Protein AF-A0A8X7C3L5-F1 (afdb_monomer_lite)

Sequence (122 aa):
MEVACWISLLLAKKCILAGDHHQLSPTILSKKAAGLVATFYENKLVANETVRSSVLSDLSGVDATDITSKALMIIHTSGFAMRDQLMDGNKGEARLVEIHIDQLVQWGLQASSIAVFTPYKF

InterPro domains:
  IPR027417 P-loop containing nucleoside triphosphate hydrolase [G3DSA:3.40.50.300] (35-122)
  IPR041677 DNA2/NAM7 helicase, helicase domain [PF13086] (2-31)
  IPR041679 DNA2/NAM7 helicase-like, C-terminal [PF13087] (38-121)
  IPR050534 Coronaviruses polyprotein 1ab [PTHR43788] (2-35)

Secondary structure (DSSP, 8-state):
-HHHHHHHHTT-S-------TTS--S---------IIIIIHTT-----TTTTT--GGGSTT----TTTT-S------TTS----SSSS--HHHHHHHHHHHHHHHHTT--GGG-----SS--

Organism: NCBI:txid2747483

Foldseek 3Di:
DVVVVVVVVVVDPDDDDDDFPLPDDDDDPDDDDDDDCCGRPVVPDDDDPVPPQDFQCVDPQADDDPHRNDPDDDDDCPPPPQDDPDDADRVSVVVVVVVVLVVRVVRRDDNVPDDDDDPDDD

Radius of gyration: 20.33 Å; chains: 1; bounding box: 42×32×54 Å

Structure (mmCIF, N/CA/C/O backbone):
data_AF-A0A8X7C3L5-F1
#
_entry.id   AF-A0A8X7C3L5-F1
#
loop_
_atom_site.group_PDB
_atom_site.id
_atom_site.type_symbol
_atom_site.label_atom_id
_atom_site.label_alt_id
_atom_site.label_comp_id
_atom_site.label_asym_id
_atom_site.label_entity_id
_atom_site.label_seq_id
_atom_site.pdbx_PDB_ins_code
_atom_site.Cartn_x
_atom_site.Cartn_y
_atom_site.Cartn_z
_atom_site.occupancy
_atom_site.B_iso_or_equiv
_atom_site.auth_seq_id
_atom_site.auth_comp_id
_atom_site.auth_asym_id
_atom_site.auth_atom_id
_atom_site.pdbx_PDB_model_num
ATOM 1 N N . MET A 1 1 ? 14.992 7.543 19.719 1.00 58.06 1 MET A N 1
ATOM 2 C CA . MET A 1 1 ? 13.704 8.277 19.719 1.00 58.06 1 MET A CA 1
ATOM 3 C C . MET A 1 1 ? 13.121 8.427 21.112 1.00 58.06 1 MET A C 1
ATOM 5 O O . MET A 1 1 ? 12.488 9.443 21.341 1.00 58.06 1 MET A O 1
ATOM 9 N N . GLU A 1 2 ? 13.404 7.520 22.053 1.00 63.34 2 GLU A N 1
ATOM 10 C CA . GLU A 1 2 ? 13.020 7.686 23.464 1.00 63.34 2 GLU A CA 1
ATOM 11 C C . GLU A 1 2 ? 13.370 9.088 24.002 1.00 63.34 2 GLU A C 1
ATOM 13 O O . GLU A 1 2 ? 12.482 9.787 24.471 1.00 63.34 2 GLU A O 1
ATOM 18 N N . VAL A 1 3 ? 14.604 9.570 23.772 1.00 64.25 3 VAL A N 1
ATOM 19 C CA . VAL A 1 3 ? 15.108 10.913 24.159 1.00 64.25 3 VAL A CA 1
ATOM 20 C C . VAL A 1 3 ? 14.246 12.084 23.653 1.00 64.25 3 VAL A C 1
ATOM 22 O O . VAL A 1 3 ? 14.097 13.076 24.357 1.00 64.25 3 VAL A O 1
ATOM 25 N N . ALA A 1 4 ? 13.630 11.979 22.471 1.00 69.44 4 ALA A N 1
ATOM 26 C CA . ALA A 1 4 ? 12.777 13.048 21.939 1.00 69.44 4 ALA A CA 1
ATOM 27 C C . ALA A 1 4 ? 11.430 13.133 22.679 1.00 69.44 4 ALA A C 1
ATOM 29 O O . ALA A 1 4 ? 10.899 14.224 22.871 1.00 69.44 4 ALA A O 1
ATOM 30 N N . CYS A 1 5 ? 10.905 11.999 23.156 1.00 69.06 5 CYS A N 1
ATOM 31 C CA . CYS A 1 5 ? 9.674 11.963 23.944 1.00 69.06 5 CYS A CA 1
ATOM 32 C C . CYS A 1 5 ? 9.858 12.584 25.342 1.00 69.06 5 CYS A C 1
ATOM 34 O O . CYS A 1 5 ? 8.892 13.100 25.905 1.00 69.06 5 CYS A O 1
ATOM 36 N N . TRP A 1 6 ? 11.085 12.599 25.887 1.00 74.50 6 TRP A N 1
ATOM 37 C CA . TRP A 1 6 ? 11.379 13.173 27.209 1.00 74.50 6 TRP A CA 1
ATOM 38 C C . TRP A 1 6 ? 11.086 14.674 27.302 1.00 74.50 6 TRP A C 1
ATOM 40 O O . TRP A 1 6 ? 10.688 15.143 28.364 1.00 74.50 6 TRP A O 1
ATOM 50 N N . ILE A 1 7 ? 11.199 15.418 26.196 1.00 77.81 7 ILE A N 1
ATOM 51 C CA . ILE A 1 7 ? 10.934 16.866 26.171 1.00 77.81 7 ILE A CA 1
ATOM 52 C C . ILE A 1 7 ? 9.494 17.160 26.612 1.00 77.81 7 ILE A C 1
ATOM 54 O O . ILE A 1 7 ? 9.265 18.042 27.432 1.00 77.81 7 ILE A O 1
ATOM 58 N N . SER A 1 8 ? 8.522 16.401 26.105 1.00 70.88 8 SER A N 1
ATOM 59 C CA . SER A 1 8 ? 7.106 16.585 26.444 1.00 70.88 8 SER A CA 1
ATOM 60 C C . SER A 1 8 ? 6.705 15.840 27.719 1.00 70.88 8 SER A C 1
ATOM 62 O O . SER A 1 8 ? 5.848 16.318 28.460 1.00 70.88 8 SER A O 1
ATOM 64 N N . LEU A 1 9 ? 7.332 14.692 28.003 1.00 80.69 9 LEU A N 1
ATOM 65 C CA . LEU A 1 9 ? 7.047 13.883 29.195 1.00 80.69 9 LEU A CA 1
ATOM 66 C C . LEU A 1 9 ? 7.390 14.610 30.502 1.00 80.69 9 LEU A C 1
ATOM 68 O O . LEU A 1 9 ? 6.683 14.440 31.490 1.00 80.69 9 LEU A O 1
ATOM 72 N N . LEU A 1 10 ? 8.433 15.444 30.505 1.00 82.75 10 LEU A N 1
ATOM 73 C CA . LEU A 1 10 ? 8.864 16.187 31.694 1.00 82.75 10 LEU A CA 1
ATOM 74 C C . LEU A 1 10 ? 7.991 17.417 32.009 1.00 82.75 10 LEU A C 1
ATOM 76 O O . LEU A 1 10 ? 8.134 18.006 33.078 1.00 82.75 10 LEU A O 1
ATOM 80 N N . LEU A 1 11 ? 7.080 17.806 31.110 1.00 84.12 11 LEU A N 1
ATOM 81 C CA . LEU A 1 11 ? 6.242 19.005 31.253 1.00 84.12 11 LEU A CA 1
ATOM 82 C C . LEU A 1 11 ? 4.857 18.728 31.861 1.00 84.12 11 LEU A C 1
ATOM 84 O O . LEU A 1 11 ? 4.109 19.667 32.130 1.00 84.12 11 LEU A O 1
ATOM 88 N N . ALA A 1 12 ? 4.494 17.462 32.089 1.00 87.44 12 ALA A N 1
ATOM 89 C CA . ALA A 1 12 ? 3.166 17.080 32.565 1.00 87.44 12 ALA A CA 1
ATOM 90 C C . ALA A 1 12 ? 3.224 16.058 33.709 1.00 87.44 12 ALA A C 1
ATOM 92 O O . ALA A 1 12 ? 4.084 15.188 33.755 1.00 87.44 12 ALA A O 1
ATOM 93 N N . LYS A 1 13 ? 2.238 16.111 34.617 1.00 86.88 13 LYS A N 1
ATOM 94 C CA . LYS A 1 13 ? 2.083 15.129 35.714 1.00 86.88 13 LYS A CA 1
ATOM 95 C C . LYS A 1 13 ? 1.584 13.756 35.235 1.00 86.88 13 LYS A C 1
ATOM 97 O O . LYS A 1 13 ? 1.614 12.794 35.995 1.00 86.88 13 LYS A O 1
ATOM 102 N N . LYS A 1 14 ? 1.069 13.678 34.003 1.00 88.31 14 LYS A N 1
ATOM 103 C CA . LYS A 1 14 ? 0.547 12.464 33.364 1.00 88.31 14 LYS A CA 1
ATOM 104 C C . LYS A 1 14 ? 0.710 12.585 31.850 1.00 88.31 14 LYS A C 1
ATOM 106 O O . LYS A 1 14 ? 0.415 13.639 31.294 1.00 88.31 14 LYS A O 1
ATOM 111 N N . CYS A 1 15 ? 1.125 11.506 31.194 1.00 86.06 15 CYS A N 1
ATOM 112 C CA . CYS A 1 15 ? 1.233 11.414 29.741 1.00 86.06 15 CYS A CA 1
ATOM 113 C C . CYS A 1 15 ? 0.537 10.143 29.239 1.00 86.06 15 CYS A C 1
ATOM 115 O O . CYS A 1 15 ? 0.510 9.131 29.939 1.00 86.06 15 CYS A O 1
ATOM 117 N N . ILE A 1 16 ? -0.034 10.214 28.038 1.00 86.25 16 ILE A N 1
ATOM 118 C CA . ILE A 1 16 ? -0.579 9.074 27.302 1.00 86.25 16 ILE A CA 1
ATOM 119 C C . ILE A 1 16 ? 0.169 9.031 25.973 1.00 86.25 16 ILE A C 1
ATOM 121 O O . ILE A 1 16 ? 0.114 9.988 25.204 1.00 86.25 16 ILE A O 1
ATOM 125 N N . LEU A 1 17 ? 0.877 7.932 25.725 1.00 83.12 17 LEU A N 1
ATOM 126 C CA . LEU A 1 17 ? 1.544 7.667 24.456 1.00 83.12 17 LEU A CA 1
ATOM 127 C C . LEU A 1 17 ? 0.677 6.691 23.662 1.00 83.12 17 LEU A C 1
ATOM 129 O O . LEU A 1 17 ? 0.288 5.647 24.181 1.00 83.12 17 LEU A O 1
ATOM 133 N N . ALA A 1 18 ? 0.374 7.040 22.418 1.00 86.19 18 ALA A N 1
ATOM 134 C CA . ALA A 1 18 ? -0.341 6.187 21.481 1.00 86.19 18 ALA A CA 1
ATOM 135 C C . ALA A 1 18 ? 0.477 6.079 20.192 1.00 86.19 18 ALA A C 1
ATOM 137 O O . ALA A 1 18 ? 1.086 7.053 19.752 1.00 86.19 18 ALA A O 1
ATOM 138 N N . GLY A 1 19 ? 0.507 4.889 19.606 1.00 84.69 19 GLY A N 1
ATOM 139 C CA . GLY A 1 19 ? 1.264 4.588 18.401 1.00 84.69 19 GLY A CA 1
ATOM 140 C C . GLY A 1 19 ? 1.247 3.093 18.114 1.00 84.69 19 GLY A C 1
ATOM 141 O O . GLY A 1 19 ? 0.683 2.313 18.882 1.00 84.69 19 GLY A O 1
ATOM 142 N N . ASP A 1 20 ? 1.887 2.704 17.018 1.00 85.06 20 ASP A N 1
ATOM 143 C CA . ASP A 1 20 ? 1.994 1.317 16.584 1.00 85.06 20 ASP A CA 1
ATOM 144 C C . ASP A 1 20 ? 3.469 0.957 16.378 1.00 85.06 20 ASP A C 1
ATOM 146 O O . ASP A 1 20 ? 4.133 1.448 15.466 1.00 85.06 20 ASP A O 1
ATOM 150 N N . HIS A 1 21 ? 3.999 0.122 17.267 1.00 79.81 21 HIS A N 1
ATOM 151 C CA . HIS A 1 21 ? 5.415 -0.242 17.299 1.00 79.81 21 HIS A CA 1
ATOM 152 C C . HIS A 1 21 ? 5.817 -1.236 16.195 1.00 79.81 21 HIS A C 1
ATOM 154 O O . HIS A 1 21 ? 7.010 -1.486 16.022 1.00 79.81 21 HIS A O 1
ATOM 160 N N . HIS A 1 22 ? 4.850 -1.767 15.435 1.00 75.44 22 HIS A N 1
ATOM 161 C CA . HIS A 1 22 ? 5.085 -2.581 14.241 1.00 75.44 22 HIS A CA 1
ATOM 162 C C . HIS A 1 22 ? 5.050 -1.780 12.932 1.00 75.44 22 HIS A C 1
ATOM 164 O O . HIS A 1 22 ? 5.369 -2.323 11.872 1.00 75.44 22 HIS A O 1
ATOM 170 N N . GLN A 1 23 ? 4.695 -0.494 12.987 1.00 76.56 23 GLN A N 1
ATOM 171 C CA . GLN A 1 23 ? 4.837 0.432 11.865 1.00 76.56 23 GLN A CA 1
ATOM 172 C C . GLN A 1 23 ? 6.241 1.051 11.844 1.00 76.56 23 GLN A C 1
ATOM 174 O O . GLN A 1 23 ? 7.133 0.643 12.591 1.00 76.56 23 GLN A O 1
ATOM 179 N N . LEU A 1 24 ? 6.474 2.000 10.931 1.00 68.62 24 LEU A N 1
ATOM 180 C CA . LEU A 1 24 ? 7.792 2.597 10.727 1.00 68.62 24 LEU A CA 1
ATOM 181 C C . LEU A 1 24 ? 8.345 3.160 12.039 1.00 68.62 24 LEU A C 1
ATOM 183 O O . LEU A 1 24 ? 7.884 4.174 12.562 1.00 68.62 24 LEU A O 1
ATOM 187 N N . SER A 1 25 ? 9.383 2.494 12.538 1.00 57.38 25 SER A N 1
ATOM 188 C CA . SER A 1 25 ? 10.217 3.023 13.600 1.00 57.38 25 SER A CA 1
ATOM 189 C C . SER A 1 25 ? 10.895 4.316 13.114 1.00 57.38 25 SER A C 1
ATOM 191 O O . SER A 1 25 ? 11.100 4.495 11.910 1.00 57.38 25 SER A O 1
ATOM 193 N N . PRO A 1 26 ? 11.336 5.200 14.022 1.00 54.56 26 PRO A N 1
ATOM 194 C CA . PRO A 1 26 ? 12.401 6.158 13.701 1.00 54.56 26 PRO A CA 1
ATOM 195 C C . PRO A 1 26 ? 13.517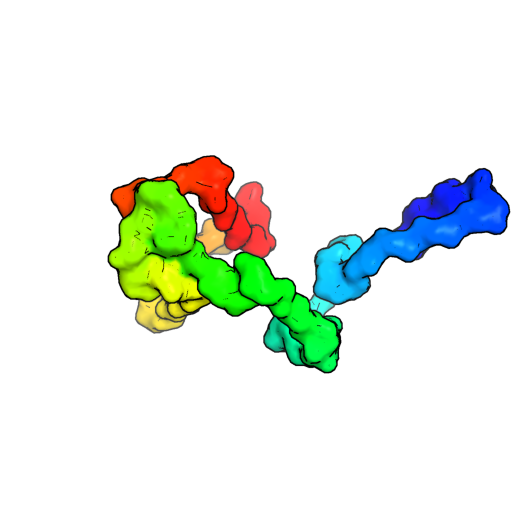 5.422 12.964 1.00 54.56 26 PRO A C 1
ATOM 197 O O . PRO A 1 26 ? 13.930 4.358 13.419 1.00 54.56 26 PRO A O 1
ATOM 200 N N . THR A 1 27 ? 13.992 5.966 11.847 1.00 47.97 27 THR A N 1
ATOM 201 C CA . THR A 1 27 ? 14.945 5.280 10.971 1.00 47.97 27 THR A CA 1
ATOM 202 C C . THR A 1 27 ? 16.154 4.747 11.754 1.00 47.97 27 THR A C 1
ATOM 204 O O . THR A 1 27 ? 17.015 5.514 12.180 1.00 47.97 27 THR A O 1
ATOM 207 N N . ILE A 1 28 ? 16.220 3.424 11.928 1.00 54.53 28 ILE A N 1
ATOM 208 C CA . ILE A 1 28 ? 17.357 2.672 12.471 1.00 54.53 28 ILE A CA 1
ATOM 209 C C . ILE A 1 28 ? 17.774 1.653 11.403 1.00 54.53 28 ILE A C 1
ATOM 211 O O . ILE A 1 28 ? 16.944 0.945 10.836 1.00 54.53 28 ILE A O 1
ATOM 215 N N . LEU A 1 29 ? 19.071 1.607 11.099 1.00 46.47 29 LEU A N 1
ATOM 216 C CA . LEU A 1 29 ? 19.655 0.827 10.005 1.00 46.47 29 LEU A CA 1
ATOM 217 C C . LEU A 1 29 ? 19.854 -0.654 10.400 1.00 46.47 29 LEU A C 1
ATOM 219 O O . LEU A 1 29 ? 20.970 -1.048 10.718 1.00 46.47 29 LEU A O 1
ATOM 223 N N . SER A 1 30 ? 18.811 -1.497 10.396 1.00 38.22 30 SER A N 1
ATOM 224 C CA . SER A 1 30 ? 18.974 -2.971 10.447 1.00 38.22 30 SER A CA 1
ATOM 225 C C . SER A 1 30 ? 17.714 -3.740 10.005 1.00 38.22 30 SER A C 1
ATOM 227 O O . SER A 1 30 ? 16.605 -3.231 10.130 1.00 38.22 30 SER A O 1
ATOM 229 N N . LYS A 1 31 ? 17.880 -4.953 9.444 1.00 44.06 31 LYS A N 1
ATOM 230 C CA . LYS A 1 31 ? 16.896 -5.660 8.589 1.00 44.06 31 LYS A C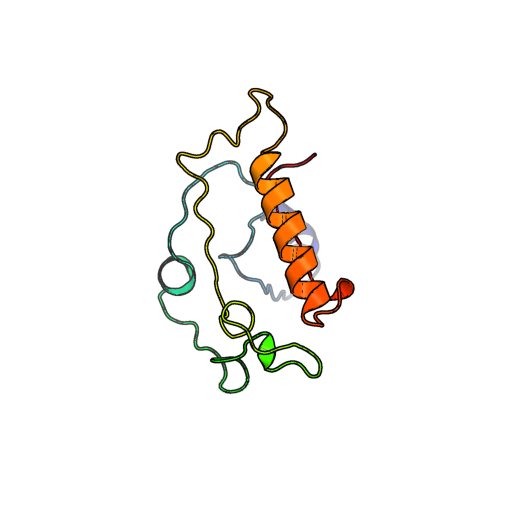A 1
ATOM 231 C C . LYS A 1 31 ? 16.438 -7.030 9.117 1.00 44.06 31 LYS A C 1
ATOM 233 O O . LYS A 1 31 ? 17.282 -7.902 9.311 1.00 44.06 31 LYS A O 1
ATOM 238 N N . LYS A 1 32 ? 15.113 -7.268 9.117 1.00 43.12 32 LYS A N 1
ATOM 239 C CA . LYS A 1 32 ? 14.413 -8.461 8.555 1.00 43.12 32 LYS A CA 1
ATOM 240 C C . LYS A 1 32 ? 12.879 -8.273 8.615 1.00 43.12 32 LYS A C 1
ATOM 242 O O . LYS A 1 32 ? 12.407 -7.643 9.550 1.00 43.12 32 LYS A O 1
ATOM 247 N N . ALA A 1 33 ? 12.106 -8.831 7.672 1.00 47.25 33 ALA A N 1
ATOM 248 C CA . ALA A 1 33 ? 10.630 -8.816 7.697 1.00 47.25 33 ALA A CA 1
ATOM 249 C C . ALA A 1 33 ? 10.014 -10.107 7.109 1.00 47.25 33 ALA A C 1
ATOM 251 O O . ALA A 1 33 ? 10.578 -10.680 6.176 1.00 47.25 33 ALA A O 1
ATOM 252 N N . ALA A 1 34 ? 8.865 -10.538 7.649 1.00 45.91 34 ALA A N 1
ATOM 253 C CA . ALA A 1 34 ? 7.999 -11.630 7.170 1.00 45.91 34 ALA A CA 1
ATOM 254 C C . ALA A 1 34 ? 6.502 -11.238 7.332 1.00 45.91 34 ALA A C 1
ATOM 256 O O . ALA A 1 34 ? 6.214 -10.160 7.839 1.00 45.91 34 ALA A O 1
ATOM 257 N N . GLY A 1 35 ? 5.562 -12.058 6.837 1.00 53.44 35 GLY A N 1
ATOM 258 C CA . GLY A 1 35 ? 4.156 -11.720 6.512 1.00 53.44 35 GLY A CA 1
ATOM 259 C C . GLY A 1 35 ? 3.329 -10.882 7.508 1.00 53.44 35 GLY A C 1
ATOM 260 O O . GLY A 1 35 ? 3.264 -11.193 8.690 1.00 53.44 35 GLY A O 1
ATOM 261 N N . LEU A 1 36 ? 2.606 -9.875 6.994 1.00 68.38 36 LEU A N 1
ATOM 262 C CA . LEU A 1 36 ? 2.093 -8.723 7.753 1.00 68.38 36 LEU A CA 1
ATOM 263 C C . LEU A 1 36 ? 1.336 -9.064 9.056 1.00 68.38 36 LEU A C 1
ATOM 265 O O . LEU A 1 36 ? 1.795 -8.731 10.139 1.00 68.38 36 LEU A O 1
ATOM 269 N N . VAL A 1 37 ? 0.189 -9.744 8.998 1.00 70.19 37 VAL A N 1
ATOM 270 C CA . VAL A 1 37 ? -0.650 -9.918 10.203 1.00 70.19 37 VAL A CA 1
ATOM 271 C C . VAL A 1 37 ? -0.102 -10.986 11.155 1.00 70.19 37 VAL A C 1
ATOM 273 O O . VAL A 1 37 ? -0.067 -10.773 12.364 1.00 70.19 37 VAL A O 1
ATOM 276 N N . ALA A 1 38 ? 0.364 -12.118 10.627 1.00 70.56 38 ALA A N 1
ATOM 277 C CA . ALA A 1 38 ? 0.907 -13.203 11.444 1.00 70.56 38 ALA A CA 1
ATOM 278 C C . ALA A 1 38 ? 2.264 -12.845 12.066 1.00 70.56 38 ALA A C 1
ATOM 280 O O . ALA A 1 38 ? 2.520 -13.178 13.217 1.00 70.56 38 ALA A O 1
ATOM 281 N N . THR A 1 39 ? 3.127 -12.161 11.311 1.00 76.19 39 THR A N 1
ATOM 282 C CA . THR A 1 39 ? 4.491 -11.829 11.751 1.00 76.19 39 THR A CA 1
ATOM 283 C C . THR A 1 39 ? 4.517 -10.575 12.603 1.00 76.19 39 THR A C 1
ATOM 285 O O . THR A 1 39 ? 5.268 -10.540 13.571 1.00 76.19 39 THR A O 1
ATOM 288 N N . PHE A 1 40 ? 3.733 -9.549 12.259 1.00 77.69 40 PHE A N 1
ATOM 289 C CA . PHE 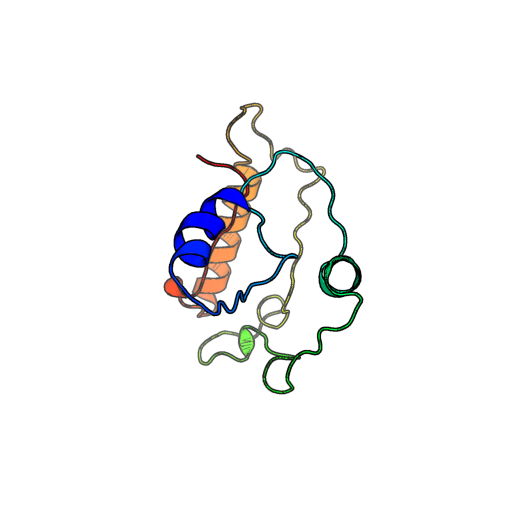A 1 40 ? 3.766 -8.298 13.010 1.00 77.69 40 PHE A CA 1
ATOM 290 C C . PHE A 1 40 ? 2.702 -8.239 14.099 1.00 77.69 40 PHE A C 1
ATOM 292 O O . PHE A 1 40 ? 2.973 -7.691 15.145 1.00 77.69 40 PHE A O 1
ATOM 299 N N . TYR A 1 41 ? 1.519 -8.828 13.921 1.00 82.94 41 TYR A N 1
ATOM 300 C CA . TYR A 1 41 ? 0.430 -8.669 14.896 1.00 82.94 41 TYR A CA 1
ATOM 301 C C . TYR A 1 41 ? -0.059 -9.988 15.496 1.00 82.94 41 TYR A C 1
ATOM 303 O O . TYR A 1 41 ? -1.142 -10.021 16.077 1.00 82.94 41 TYR A O 1
ATOM 311 N N . GLU A 1 42 ? 0.702 -11.079 15.358 1.00 85.81 42 GLU A N 1
ATOM 312 C CA . GLU A 1 42 ? 0.377 -12.399 15.926 1.00 85.81 42 GLU A CA 1
ATOM 313 C C . GLU A 1 42 ? -1.059 -12.867 15.600 1.00 85.81 42 GLU A C 1
ATOM 315 O O . GLU A 1 42 ? -1.735 -13.462 16.437 1.00 85.81 42 GLU A O 1
ATOM 320 N N . ASN A 1 43 ? -1.563 -12.568 14.395 1.00 83.25 43 ASN A N 1
ATOM 321 C CA . ASN A 1 43 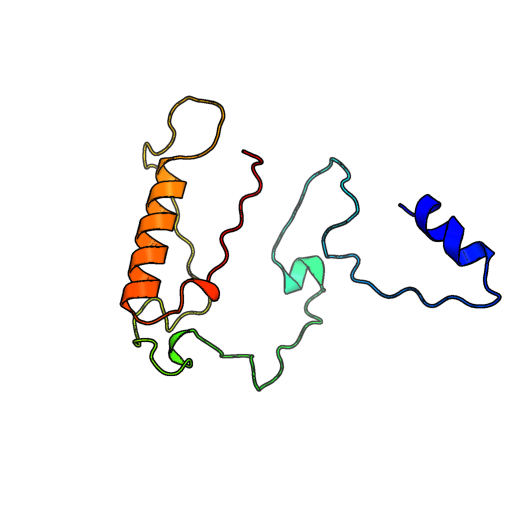? -2.942 -12.876 13.974 1.00 83.25 43 ASN A CA 1
ATOM 322 C C . ASN A 1 43 ? -4.060 -12.191 14.789 1.00 83.25 43 ASN A C 1
ATOM 324 O O . ASN A 1 43 ? -5.211 -12.612 14.720 1.00 83.25 43 ASN A O 1
ATOM 328 N N . LYS A 1 44 ? -3.761 -11.115 15.529 1.00 84.38 44 LYS A N 1
ATOM 329 C CA . LYS A 1 44 ? -4.752 -10.393 16.350 1.00 84.38 44 LYS A CA 1
ATOM 330 C C . LYS A 1 44 ? -5.620 -9.405 15.564 1.00 84.38 44 LYS A C 1
ATOM 332 O O . LYS A 1 44 ? -6.625 -8.940 16.096 1.00 84.38 44 LYS A O 1
ATOM 337 N N . LEU A 1 45 ? -5.252 -9.054 14.329 1.00 84.25 45 LEU A N 1
ATOM 338 C CA . LEU A 1 45 ? -6.043 -8.130 13.511 1.00 84.25 45 LEU A CA 1
ATOM 339 C C . LEU A 1 45 ? -7.198 -8.861 12.826 1.00 84.25 45 LEU A C 1
ATOM 341 O O . LEU A 1 45 ? -6.990 -9.854 12.131 1.00 84.25 45 LEU A O 1
ATOM 345 N N . VAL A 1 46 ? -8.403 -8.312 12.971 1.00 86.75 46 VAL A N 1
ATOM 346 C CA . VAL A 1 46 ? -9.615 -8.770 12.287 1.00 86.75 46 VAL A CA 1
ATOM 347 C C . VAL A 1 46 ? -10.158 -7.610 11.461 1.00 86.75 46 VAL A C 1
ATOM 349 O O . VAL A 1 46 ? -10.370 -6.517 11.985 1.00 86.75 46 VAL A O 1
ATOM 352 N N . ALA A 1 47 ? -10.371 -7.835 10.164 1.00 82.88 47 ALA A N 1
ATOM 353 C CA . ALA A 1 47 ? -10.977 -6.830 9.300 1.00 82.88 47 ALA A CA 1
ATOM 354 C C . ALA A 1 47 ? -12.448 -6.618 9.685 1.00 82.88 47 ALA A C 1
ATOM 356 O O . ALA A 1 47 ? -13.193 -7.580 9.879 1.00 82.88 47 ALA A O 1
ATOM 357 N N . ASN A 1 48 ? -12.874 -5.358 9.769 1.00 92.06 48 ASN A N 1
ATOM 358 C CA . ASN A 1 48 ? -14.283 -5.031 9.961 1.00 92.06 48 ASN A CA 1
ATOM 359 C C . ASN A 1 48 ? -15.118 -5.519 8.759 1.00 92.06 48 ASN A C 1
ATOM 361 O O . ASN A 1 48 ? -14.633 -5.529 7.626 1.00 92.06 48 ASN A O 1
ATOM 365 N N . GLU A 1 49 ? -16.381 -5.891 8.990 1.00 90.00 49 GLU A N 1
ATOM 366 C CA . GLU A 1 49 ? -17.278 -6.418 7.949 1.00 90.00 49 GLU A CA 1
ATOM 367 C C . GLU A 1 49 ? -17.420 -5.494 6.739 1.00 90.00 49 GLU A C 1
ATOM 369 O O . GLU A 1 49 ? -17.515 -5.979 5.616 1.00 90.00 49 GLU A O 1
ATOM 374 N N . THR A 1 50 ? -17.369 -4.180 6.959 1.00 90.12 50 THR A N 1
ATOM 375 C CA . THR A 1 50 ? -17.506 -3.177 5.895 1.00 90.12 50 THR A CA 1
ATOM 376 C C . THR A 1 50 ? -16.324 -3.141 4.924 1.00 90.12 50 THR A C 1
ATOM 378 O O . THR A 1 50 ? -16.495 -2.665 3.808 1.00 90.12 50 THR A O 1
ATOM 381 N N . VAL A 1 51 ? -15.148 -3.652 5.317 1.00 85.06 51 VAL A N 1
ATOM 382 C CA . VAL A 1 51 ? -13.909 -3.569 4.517 1.00 85.06 51 VAL A CA 1
ATOM 383 C C . VAL A 1 51 ? -13.276 -4.919 4.183 1.00 85.06 51 VAL A C 1
ATOM 385 O O . VAL A 1 51 ? -12.388 -4.991 3.338 1.00 85.06 51 VAL A O 1
ATOM 388 N N . ARG A 1 52 ? -13.711 -6.013 4.827 1.00 88.12 52 ARG A N 1
ATOM 389 C CA . ARG A 1 52 ? -13.062 -7.338 4.726 1.00 88.12 52 ARG A CA 1
ATOM 390 C C . ARG A 1 52 ? -12.963 -7.904 3.305 1.00 88.12 52 ARG A C 1
ATOM 392 O O . ARG A 1 52 ? -12.154 -8.795 3.065 1.00 88.12 52 ARG A O 1
ATOM 399 N N . SER A 1 53 ? -13.817 -7.435 2.400 1.00 87.81 53 SER A N 1
ATOM 400 C CA . SER A 1 53 ? -13.915 -7.915 1.020 1.00 87.81 53 SER A CA 1
ATOM 401 C C . SER A 1 53 ? -13.877 -6.779 0.001 1.00 87.81 53 SER A C 1
ATOM 403 O O . SER A 1 53 ? -14.178 -7.029 -1.159 1.00 87.81 53 SER A O 1
ATOM 405 N N . SER A 1 54 ? -13.526 -5.558 0.420 1.00 89.19 54 SER A N 1
ATOM 406 C CA . SER A 1 54 ? -13.525 -4.400 -0.471 1.00 89.19 54 SER A CA 1
ATOM 407 C C . SER A 1 54 ? -12.496 -4.552 -1.587 1.00 89.19 54 SER A C 1
ATOM 409 O O . SER A 1 54 ? -11.324 -4.847 -1.335 1.00 89.19 54 SER A O 1
ATOM 411 N N . VAL A 1 55 ? -12.937 -4.304 -2.815 1.00 94.12 55 VAL A N 1
ATOM 412 C CA . VAL A 1 55 ? -12.121 -4.309 -4.033 1.00 94.12 55 VAL A CA 1
ATOM 413 C C . VAL A 1 55 ? -12.362 -3.033 -4.843 1.00 94.12 55 VAL A C 1
ATOM 415 O O . VAL A 1 55 ? -13.295 -2.279 -4.574 1.00 94.12 55 VAL A O 1
ATOM 418 N N . LEU A 1 56 ? -11.514 -2.753 -5.838 1.00 95.19 56 LEU A N 1
ATOM 419 C CA . LEU A 1 56 ? -11.627 -1.516 -6.622 1.00 95.19 56 LEU A CA 1
ATOM 420 C C . LEU A 1 56 ? -12.929 -1.455 -7.427 1.00 95.19 56 LEU A C 1
ATOM 422 O O . LEU A 1 56 ? -13.490 -0.374 -7.565 1.00 95.19 56 LEU A O 1
ATOM 426 N N . SER A 1 57 ? -13.433 -2.597 -7.906 1.00 96.25 57 SER A N 1
ATOM 427 C CA . SER A 1 57 ? -14.699 -2.665 -8.649 1.00 96.25 57 SER A CA 1
ATOM 428 C C . SER A 1 57 ? -15.942 -2.351 -7.804 1.00 96.25 57 SER A C 1
ATOM 430 O O . SER A 1 57 ? -17.023 -2.205 -8.362 1.00 96.25 57 SER A O 1
ATOM 432 N N . ASP A 1 58 ? -15.813 -2.238 -6.476 1.00 95.69 58 ASP A N 1
ATOM 433 C CA . ASP A 1 58 ? -16.905 -1.765 -5.612 1.00 95.69 58 ASP A CA 1
ATOM 434 C C . ASP A 1 58 ? -17.094 -0.238 -5.704 1.00 95.69 58 ASP A C 1
ATOM 436 O O . ASP A 1 58 ? -18.114 0.299 -5.264 1.00 95.69 58 ASP A O 1
ATOM 440 N N . LEU A 1 59 ? -16.113 0.486 -6.256 1.00 95.12 59 LEU A N 1
ATOM 441 C CA . LEU A 1 59 ? -16.194 1.928 -6.460 1.00 95.12 59 LEU A CA 1
ATOM 442 C C . LEU A 1 59 ? -17.062 2.247 -7.680 1.00 95.12 59 LEU A C 1
ATOM 444 O O . LEU A 1 59 ? -16.882 1.700 -8.767 1.00 95.12 59 LEU A O 1
ATOM 448 N N . SER A 1 60 ? -17.979 3.200 -7.512 1.00 95.19 60 SER A N 1
ATOM 449 C CA . SER A 1 60 ? -18.811 3.687 -8.615 1.00 95.19 60 SER A CA 1
ATOM 450 C C . SER A 1 60 ? -17.944 4.231 -9.752 1.00 95.19 60 SER A C 1
ATOM 452 O O . SER A 1 60 ? -17.083 5.083 -9.527 1.00 95.19 60 SER A O 1
ATOM 454 N N . GLY A 1 61 ? -18.204 3.757 -10.971 1.00 95.38 61 GLY A N 1
ATOM 455 C CA . GLY A 1 61 ? -17.481 4.174 -12.171 1.00 95.38 61 GLY A CA 1
ATOM 456 C C . GLY A 1 61 ? -16.173 3.426 -12.429 1.00 95.38 61 GLY A C 1
ATOM 457 O O . GLY A 1 61 ? -15.496 3.789 -13.382 1.00 95.38 61 GLY A O 1
ATOM 458 N N . VAL A 1 62 ? -15.829 2.408 -11.627 1.00 97.88 62 VAL A N 1
ATOM 459 C CA . VAL A 1 62 ? -14.690 1.519 -11.899 1.00 97.88 62 VAL A CA 1
ATOM 460 C C . VAL A 1 62 ? -15.169 0.233 -12.573 1.00 97.88 62 VAL A C 1
ATOM 462 O O . VAL A 1 62 ? -16.047 -0.458 -12.056 1.00 97.88 62 VAL A O 1
ATOM 465 N N . ASP A 1 63 ? -14.571 -0.113 -13.711 1.00 98.19 63 ASP A N 1
ATOM 466 C CA . ASP A 1 63 ? -14.904 -1.334 -14.445 1.00 98.19 63 ASP A CA 1
ATOM 467 C C . ASP A 1 63 ? -14.510 -2.587 -13.652 1.00 98.19 63 ASP A C 1
ATOM 469 O O . ASP A 1 63 ? -13.440 -2.652 -13.036 1.00 98.19 63 ASP A O 1
ATOM 473 N N . ALA A 1 64 ? -15.344 -3.627 -13.712 1.00 97.31 64 ALA A N 1
ATOM 474 C CA . ALA A 1 64 ? -15.023 -4.940 -13.161 1.00 97.31 64 ALA A CA 1
ATOM 475 C C . ALA A 1 64 ? -14.090 -5.711 -14.110 1.00 97.31 64 ALA A C 1
ATOM 477 O O . ALA A 1 64 ? -14.479 -6.091 -15.215 1.00 97.31 64 ALA A O 1
ATOM 478 N N . THR A 1 65 ? -12.858 -5.959 -13.668 1.00 95.56 65 THR A N 1
ATOM 479 C CA . THR A 1 65 ? -11.826 -6.693 -14.408 1.00 95.56 65 THR A CA 1
ATOM 480 C C . THR A 1 65 ? -11.141 -7.713 -13.502 1.00 95.56 65 THR A C 1
ATOM 482 O O . THR A 1 65 ? -11.231 -7.647 -12.275 1.00 95.56 65 THR A O 1
ATOM 485 N N . ASP A 1 66 ? -10.359 -8.621 -14.090 1.00 93.44 66 ASP A N 1
ATOM 486 C CA . ASP A 1 66 ? -9.533 -9.574 -13.334 1.00 93.44 66 ASP A CA 1
ATOM 487 C C . ASP A 1 66 ? -8.556 -8.908 -12.350 1.00 93.44 66 ASP A C 1
ATOM 489 O O . ASP A 1 66 ? -8.035 -9.586 -11.455 1.00 93.44 66 ASP A O 1
ATOM 493 N N . ILE A 1 67 ? -8.273 -7.615 -12.541 1.00 92.19 67 ILE A N 1
ATOM 494 C CA . ILE A 1 67 ? -7.399 -6.799 -11.700 1.00 92.19 67 ILE A CA 1
ATOM 495 C C . ILE A 1 67 ? -8.220 -6.060 -10.644 1.00 92.19 67 ILE A C 1
ATOM 497 O O . ILE A 1 67 ? -7.942 -6.197 -9.456 1.00 92.19 67 ILE A O 1
ATOM 501 N N . THR A 1 68 ? -9.239 -5.299 -11.050 1.00 94.25 68 THR A N 1
ATOM 502 C CA . THR A 1 68 ? -10.006 -4.431 -10.139 1.00 94.25 68 THR A CA 1
ATOM 503 C C . THR A 1 68 ? -10.890 -5.219 -9.173 1.00 94.25 68 THR A C 1
ATOM 505 O O . THR A 1 68 ? -11.249 -4.697 -8.119 1.00 94.25 68 THR A O 1
ATOM 508 N N . SER A 1 69 ? -11.172 -6.491 -9.469 1.00 93.94 69 SER A N 1
ATOM 509 C CA . SER A 1 69 ? -11.869 -7.419 -8.571 1.00 93.94 69 SE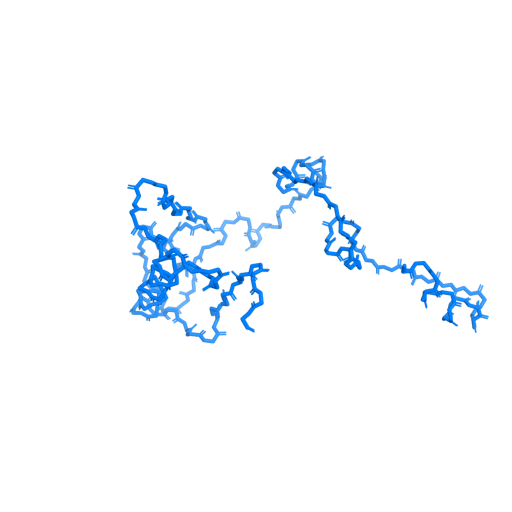R A CA 1
ATOM 510 C C . SER A 1 69 ? -10.939 -8.178 -7.609 1.00 93.94 69 SER A C 1
ATOM 512 O O . SER A 1 69 ? -11.378 -9.107 -6.932 1.00 93.94 69 SER A O 1
ATOM 514 N N . LYS A 1 70 ? -9.649 -7.813 -7.525 1.00 87.94 70 LYS A N 1
ATOM 515 C CA . LYS A 1 70 ? -8.682 -8.389 -6.575 1.00 87.94 70 LYS A CA 1
ATOM 516 C C . LYS A 1 70 ? -8.041 -7.294 -5.731 1.00 87.94 70 LYS A C 1
ATOM 518 O O . LYS A 1 70 ? -7.552 -6.299 -6.249 1.00 87.94 70 LYS A O 1
ATOM 523 N N . ALA A 1 71 ? -7.966 -7.521 -4.421 1.00 85.62 71 ALA A N 1
ATOM 524 C CA . ALA A 1 71 ? -7.317 -6.588 -3.498 1.00 85.62 71 ALA A CA 1
ATOM 525 C C . ALA A 1 71 ? -5.777 -6.616 -3.578 1.00 85.62 71 ALA A C 1
ATOM 527 O O . ALA A 1 71 ? -5.120 -5.671 -3.148 1.00 85.62 71 ALA A O 1
ATOM 528 N N . LEU A 1 72 ? -5.187 -7.700 -4.100 1.00 86.19 72 LEU A N 1
ATOM 529 C CA . LEU A 1 72 ? -3.738 -7.865 -4.203 1.0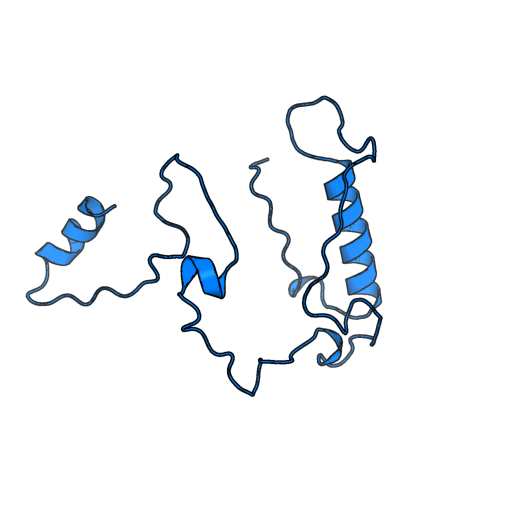0 86.19 72 LEU A CA 1
ATOM 530 C C . LEU A 1 72 ? -3.347 -8.516 -5.530 1.00 86.19 72 LEU A C 1
ATOM 532 O O . LEU A 1 72 ? -3.832 -9.591 -5.883 1.00 86.19 72 LEU A O 1
ATOM 536 N N . MET A 1 73 ? -2.395 -7.886 -6.211 1.00 87.25 73 MET A N 1
ATOM 537 C CA . MET A 1 73 ? -1.690 -8.422 -7.368 1.00 87.25 73 MET A CA 1
ATOM 538 C C . MET A 1 73 ? -0.186 -8.307 -7.118 1.00 87.25 73 MET A C 1
ATOM 540 O O . MET A 1 73 ? 0.295 -7.273 -6.662 1.00 87.25 73 MET A O 1
ATOM 544 N N . ILE A 1 74 ? 0.560 -9.370 -7.423 1.00 87.19 74 ILE A N 1
ATOM 545 C CA . ILE A 1 74 ? 2.023 -9.384 -7.344 1.00 87.19 74 ILE A CA 1
ATOM 546 C C . ILE A 1 74 ? 2.563 -9.640 -8.746 1.00 87.19 74 ILE A C 1
ATOM 548 O O . ILE A 1 74 ? 2.278 -10.678 -9.342 1.00 87.19 74 ILE A O 1
ATOM 552 N N . ILE A 1 75 ? 3.358 -8.701 -9.258 1.00 86.00 75 ILE A N 1
ATOM 553 C CA . ILE A 1 75 ? 4.049 -8.836 -10.541 1.00 86.00 75 ILE A CA 1
ATOM 554 C C . ILE A 1 75 ? 5.482 -9.275 -10.255 1.00 86.00 75 ILE A C 1
ATOM 556 O O . ILE A 1 75 ? 6.249 -8.563 -9.610 1.00 86.00 75 ILE A O 1
ATOM 560 N N . HIS A 1 76 ? 5.842 -10.464 -10.727 1.00 87.19 76 HIS A N 1
ATOM 561 C CA . HIS A 1 76 ? 7.182 -11.007 -10.555 1.00 87.19 76 HIS A CA 1
ATOM 562 C C . HIS A 1 76 ? 8.060 -10.650 -11.759 1.00 87.19 76 HIS A C 1
ATOM 564 O O . HIS A 1 76 ? 7.817 -11.121 -12.868 1.00 87.19 76 HIS A O 1
ATOM 570 N N . THR A 1 77 ? 9.090 -9.830 -11.545 1.00 85.06 77 THR A N 1
ATOM 571 C CA . THR A 1 77 ? 9.952 -9.289 -12.615 1.00 85.06 77 THR A CA 1
ATOM 572 C C . THR A 1 77 ? 11.233 -10.096 -12.856 1.00 85.06 77 THR A C 1
ATOM 574 O O . THR A 1 77 ? 12.021 -9.757 -13.740 1.00 85.06 77 THR A O 1
ATOM 577 N N . SER A 1 78 ? 11.471 -11.182 -12.107 1.00 80.56 78 SER A N 1
ATOM 578 C CA . SER A 1 78 ? 12.693 -11.985 -12.261 1.00 80.56 78 SER A CA 1
ATOM 579 C C . SER A 1 78 ? 12.794 -12.619 -13.651 1.00 80.56 78 SER A C 1
ATOM 581 O O . SER A 1 78 ? 11.791 -13.098 -14.177 1.00 80.56 78 SER A O 1
ATOM 583 N N . GLY A 1 79 ? 14.008 -12.743 -14.187 1.00 68.62 79 GLY A N 1
ATOM 584 C CA . GLY A 1 79 ? 14.241 -13.406 -15.477 1.00 68.62 79 GLY A CA 1
ATOM 585 C C . GLY A 1 79 ? 13.977 -12.512 -16.689 1.00 68.62 79 GLY A C 1
ATOM 586 O O . GLY A 1 79 ? 14.353 -12.872 -17.799 1.00 68.62 79 GLY A O 1
ATOM 587 N N . PHE A 1 80 ? 13.425 -11.317 -16.478 1.00 68.12 80 PHE A N 1
ATOM 588 C CA . PHE A 1 80 ? 13.402 -10.262 -17.479 1.00 68.12 80 PHE A CA 1
ATOM 589 C C . PHE A 1 80 ? 14.628 -9.359 -17.295 1.00 68.12 80 PHE A C 1
ATOM 591 O O . PHE A 1 80 ? 14.957 -8.961 -16.175 1.00 68.12 80 PHE A O 1
ATOM 598 N N . ALA A 1 81 ? 15.314 -9.021 -18.389 1.00 62.34 81 ALA A N 1
ATOM 599 C CA . ALA A 1 81 ? 16.446 -8.092 -18.394 1.00 62.34 81 ALA A CA 1
ATOM 600 C C . ALA A 1 81 ? 15.965 -6.635 -18.208 1.00 62.34 81 ALA A C 1
ATOM 602 O O . ALA A 1 81 ? 16.087 -5.807 -19.099 1.00 62.34 81 ALA A O 1
ATOM 603 N N . MET A 1 82 ? 15.358 -6.348 -17.053 1.00 64.31 82 MET A N 1
ATOM 604 C CA . MET A 1 82 ? 14.721 -5.063 -16.719 1.00 64.31 82 MET A CA 1
ATOM 605 C C . MET A 1 82 ? 15.654 -4.103 -15.972 1.00 64.31 82 MET A C 1
ATOM 607 O O . MET A 1 82 ? 15.319 -2.937 -15.764 1.00 64.31 82 MET A O 1
ATOM 611 N N . ARG A 1 83 ? 16.832 -4.589 -15.561 1.00 58.19 83 ARG A N 1
ATOM 612 C CA . ARG A 1 83 ? 17.872 -3.777 -14.928 1.00 58.19 83 ARG A CA 1
ATOM 613 C C . ARG A 1 83 ? 18.766 -3.149 -15.986 1.00 58.19 83 ARG A C 1
ATOM 615 O O . ARG A 1 83 ? 19.620 -3.828 -16.553 1.00 58.19 83 ARG A O 1
ATOM 622 N N . ASP A 1 84 ? 18.638 -1.839 -16.148 1.00 58.34 84 ASP A N 1
ATOM 623 C CA . ASP A 1 84 ? 19.773 -1.032 -16.585 1.00 58.34 84 ASP A CA 1
ATOM 624 C C . ASP A 1 84 ? 20.864 -1.133 -15.507 1.00 58.34 84 ASP A C 1
ATOM 626 O O . ASP A 1 84 ? 20.582 -1.069 -14.312 1.00 58.34 84 ASP A O 1
ATOM 630 N N . GLN A 1 85 ? 22.119 -1.325 -15.914 1.00 54.38 85 GLN A N 1
ATOM 631 C CA . GLN A 1 85 ? 23.274 -1.545 -15.028 1.00 54.38 85 GLN A CA 1
ATOM 632 C C . GLN A 1 85 ? 23.693 -0.309 -14.196 1.00 54.38 85 GLN A C 1
ATOM 634 O O . GLN A 1 85 ? 24.824 -0.240 -13.719 1.00 54.38 85 GLN A O 1
ATOM 639 N N . LEU A 1 86 ? 22.817 0.679 -14.016 1.00 55.47 86 LEU A N 1
ATOM 640 C CA . LEU A 1 86 ? 23.110 1.929 -13.317 1.00 55.47 86 LEU A CA 1
ATOM 641 C C . LEU A 1 86 ? 22.367 2.001 -11.981 1.00 55.47 86 LEU A C 1
ATOM 643 O O . LEU A 1 86 ? 21.239 1.543 -11.846 1.00 55.47 86 LEU A O 1
ATOM 647 N N . MET A 1 87 ? 23.054 2.560 -10.986 1.00 55.50 87 MET A N 1
ATOM 648 C CA . MET A 1 87 ? 22.760 2.470 -9.550 1.00 55.50 87 MET A CA 1
ATOM 649 C C . MET A 1 87 ? 21.503 3.223 -9.073 1.00 55.50 87 MET A C 1
ATOM 651 O O . MET A 1 87 ? 21.209 3.174 -7.882 1.00 55.50 87 MET A O 1
ATOM 655 N N . ASP A 1 88 ? 20.724 3.824 -9.974 1.00 64.94 88 ASP A N 1
ATOM 656 C CA . ASP A 1 88 ? 19.559 4.647 -9.637 1.00 64.94 88 ASP A CA 1
ATOM 657 C C . ASP A 1 88 ? 18.273 4.065 -10.245 1.00 64.94 88 ASP A C 1
ATOM 659 O O . ASP A 1 88 ? 17.827 4.429 -11.334 1.00 64.94 88 ASP A O 1
ATOM 663 N N . GLY A 1 89 ? 17.662 3.133 -9.510 1.00 71.31 89 GLY A N 1
ATOM 664 C CA . GLY A 1 89 ? 16.314 2.624 -9.778 1.00 71.31 89 GLY A CA 1
ATOM 665 C C . GLY A 1 89 ? 16.199 1.519 -10.836 1.00 71.31 89 GLY A C 1
ATOM 666 O O . GLY A 1 89 ? 17.134 1.173 -11.554 1.00 71.31 89 GLY A O 1
ATOM 667 N N . ASN A 1 90 ? 15.008 0.922 -10.913 1.00 84.44 90 ASN A N 1
ATOM 668 C CA . ASN A 1 90 ? 14.675 -0.122 -11.880 1.00 84.44 90 ASN A CA 1
ATOM 669 C C . ASN A 1 90 ? 13.711 0.450 -12.929 1.00 84.44 90 ASN A C 1
ATOM 671 O O . ASN A 1 90 ? 12.501 0.498 -12.708 1.00 84.44 90 ASN A O 1
ATOM 675 N N . LYS A 1 91 ? 14.249 0.920 -14.063 1.00 85.00 91 LYS A N 1
ATOM 676 C CA . LYS A 1 91 ? 13.443 1.556 -15.121 1.00 85.00 91 LYS A CA 1
ATOM 677 C C . LYS A 1 91 ? 12.389 0.621 -15.711 1.00 85.00 91 LYS A C 1
ATOM 679 O O . LYS A 1 91 ? 11.299 1.081 -16.037 1.00 85.00 91 LYS A O 1
ATOM 684 N N . GLY A 1 92 ? 12.690 -0.674 -15.828 1.00 85.94 92 GLY A N 1
ATOM 685 C CA . GLY A 1 92 ? 11.715 -1.653 -16.305 1.00 85.94 92 GLY A CA 1
ATOM 686 C C . GLY A 1 92 ? 10.529 -1.789 -15.350 1.00 85.94 92 GLY A C 1
ATOM 687 O O . GLY A 1 92 ? 9.383 -1.762 -15.789 1.00 85.94 92 GLY A O 1
ATOM 688 N N . GLU A 1 93 ? 10.782 -1.837 -14.039 1.00 88.88 93 GLU A N 1
ATOM 689 C CA . GLU A 1 93 ? 9.713 -1.803 -13.028 1.00 88.88 93 GLU A CA 1
ATOM 690 C C . GLU A 1 93 ? 8.934 -0.487 -13.051 1.00 88.88 93 GLU A C 1
ATOM 692 O O . GLU A 1 93 ? 7.708 -0.517 -13.018 1.00 88.88 93 GLU A O 1
ATOM 697 N N . ALA A 1 94 ? 9.613 0.657 -13.184 1.00 89.75 94 ALA A N 1
ATOM 698 C CA . ALA A 1 94 ? 8.945 1.953 -13.295 1.00 89.75 94 ALA A CA 1
ATOM 699 C C . ALA A 1 94 ? 7.998 2.010 -14.507 1.00 89.75 94 ALA A C 1
ATOM 701 O O . ALA A 1 94 ? 6.866 2.473 -14.384 1.00 89.75 94 ALA A O 1
ATOM 702 N N . ARG A 1 95 ? 8.419 1.466 -15.657 1.00 90.31 95 ARG A N 1
ATOM 703 C CA . ARG A 1 95 ? 7.578 1.381 -16.856 1.00 90.31 95 ARG A CA 1
ATOM 704 C C . ARG A 1 95 ? 6.387 0.439 -16.674 1.00 90.31 95 ARG A C 1
ATOM 706 O O . ARG A 1 95 ? 5.300 0.740 -17.153 1.00 90.31 95 ARG A O 1
ATOM 713 N N . LEU A 1 96 ? 6.569 -0.694 -15.995 1.00 91.44 96 LEU A N 1
ATOM 714 C CA . LEU A 1 96 ? 5.459 -1.600 -15.677 1.00 91.44 96 LEU A CA 1
ATOM 715 C C . LEU A 1 96 ? 4.429 -0.929 -14.761 1.00 91.44 96 LEU A C 1
ATOM 717 O O . LEU A 1 96 ? 3.230 -1.093 -14.976 1.00 91.44 96 LEU A O 1
ATOM 721 N N . VAL A 1 97 ? 4.890 -0.153 -13.777 1.00 93.19 97 VAL A N 1
ATOM 722 C CA . VAL A 1 97 ? 4.017 0.635 -12.898 1.00 93.19 97 VAL A CA 1
ATOM 723 C C . VAL A 1 97 ? 3.236 1.676 -13.700 1.00 93.19 97 VAL A C 1
ATOM 725 O O . VAL A 1 97 ? 2.024 1.755 -13.539 1.00 93.19 97 VAL A O 1
ATOM 728 N N . GLU A 1 98 ? 3.890 2.421 -14.594 1.00 95.06 98 GLU A N 1
ATOM 729 C CA . GLU A 1 98 ? 3.235 3.399 -15.479 1.00 95.06 98 GLU A CA 1
ATOM 730 C C . GLU A 1 98 ? 2.124 2.750 -16.321 1.00 95.06 98 GLU A C 1
ATOM 732 O O . GLU A 1 98 ? 0.979 3.190 -16.268 1.00 95.06 98 GLU A O 1
ATOM 737 N N . ILE A 1 99 ? 2.428 1.639 -17.005 1.00 94.94 99 ILE A N 1
ATOM 738 C CA . ILE A 1 99 ? 1.445 0.888 -17.806 1.00 94.94 99 ILE A CA 1
ATOM 739 C C . ILE A 1 99 ? 0.252 0.455 -16.948 1.00 94.94 99 ILE A C 1
ATOM 741 O O . ILE A 1 99 ? -0.894 0.525 -17.390 1.00 94.94 99 ILE A O 1
ATOM 745 N N . HIS A 1 100 ? 0.508 -0.006 -15.724 1.00 95.06 100 HIS A N 1
ATOM 746 C CA . HIS A 1 100 ? -0.553 -0.458 -14.835 1.00 95.06 100 HIS A CA 1
ATOM 747 C C . HIS A 1 100 ? -1.435 0.695 -14.341 1.00 95.06 100 HIS A C 1
ATOM 749 O O . HIS A 1 100 ? -2.653 0.550 -14.263 1.00 95.06 100 HIS A O 1
ATOM 755 N N . ILE A 1 101 ? -0.843 1.853 -14.042 1.00 96.69 101 ILE A N 1
ATOM 756 C CA . ILE A 1 101 ? -1.586 3.061 -13.664 1.00 96.69 101 ILE A CA 1
ATOM 757 C C . ILE A 1 101 ? -2.478 3.513 -14.817 1.00 96.69 101 ILE A C 1
ATOM 759 O O . ILE A 1 101 ? -3.660 3.767 -14.593 1.00 96.69 101 ILE A O 1
ATOM 763 N N . ASP A 1 102 ? -1.949 3.549 -16.041 1.00 97.88 102 ASP A N 1
ATOM 764 C CA . ASP A 1 102 ? -2.726 3.920 -17.225 1.00 97.88 102 ASP A CA 1
ATOM 765 C C . ASP A 1 102 ? -3.944 3.005 -17.405 1.00 97.88 102 ASP A C 1
ATOM 767 O O . ASP A 1 102 ? -5.042 3.486 -17.679 1.00 97.88 102 ASP A O 1
ATOM 771 N N . GLN A 1 103 ? -3.781 1.695 -17.193 1.00 96.94 103 GLN A N 1
ATOM 772 C CA . GLN A 1 103 ? -4.890 0.736 -17.228 1.00 96.94 103 GLN A CA 1
ATOM 773 C C . GLN A 1 103 ? -5.935 1.017 -16.144 1.00 96.94 103 GLN A C 1
ATOM 775 O O . GLN A 1 103 ? -7.126 1.055 -16.441 1.00 96.94 103 GLN A O 1
ATOM 780 N N . LEU A 1 104 ? -5.509 1.249 -14.898 1.00 96.94 104 LEU A N 1
ATOM 781 C CA . LEU A 1 104 ? -6.426 1.556 -13.796 1.00 96.94 104 LEU A CA 1
ATOM 782 C C . LEU A 1 104 ? -7.229 2.834 -14.064 1.00 96.94 104 LEU A C 1
ATOM 784 O O . LEU A 1 104 ? -8.430 2.867 -13.801 1.00 96.94 104 LEU A O 1
ATOM 788 N N . VAL A 1 105 ? -6.584 3.862 -14.619 1.00 97.75 105 VAL A N 1
ATOM 789 C CA . VAL A 1 105 ? -7.247 5.114 -15.000 1.00 97.75 105 VAL A CA 1
ATOM 790 C C . VAL A 1 105 ? -8.225 4.895 -16.154 1.00 97.75 105 VAL A C 1
ATOM 792 O O . VAL A 1 105 ? -9.340 5.413 -16.114 1.00 97.75 105 VAL A O 1
ATOM 795 N N . GLN A 1 106 ? -7.852 4.097 -17.159 1.00 97.75 106 GLN A N 1
ATOM 796 C CA . GLN A 1 106 ? -8.749 3.733 -18.262 1.00 97.75 106 GLN A CA 1
ATOM 797 C C . GLN A 1 106 ? -9.985 2.967 -17.782 1.00 97.75 106 GLN A C 1
ATOM 799 O O . GLN A 1 106 ? -11.068 3.188 -18.313 1.00 97.75 106 GLN A O 1
ATOM 804 N N . TRP A 1 107 ? -9.843 2.133 -16.752 1.00 98.06 107 TRP A N 1
ATOM 805 C CA . TRP A 1 107 ? -10.951 1.434 -16.093 1.00 98.06 107 TRP A CA 1
ATOM 806 C C . TRP A 1 107 ? -11.707 2.295 -15.077 1.00 98.06 107 TRP A C 1
ATOM 808 O O . TRP A 1 107 ? -12.466 1.761 -14.276 1.00 98.06 107 TRP A O 1
ATOM 818 N N . GLY A 1 108 ? -11.505 3.615 -15.083 1.00 97.44 108 GLY A N 1
ATOM 819 C CA . GLY A 1 108 ? -12.322 4.574 -14.340 1.00 97.44 108 GLY A CA 1
ATOM 820 C C . GLY A 1 108 ? -11.806 4.961 -12.953 1.00 97.44 108 GLY A C 1
ATOM 821 O O . GLY A 1 108 ? -12.417 5.805 -12.288 1.00 97.44 108 GLY A O 1
ATOM 822 N N . LEU A 1 109 ? -10.663 4.423 -12.507 1.00 97.44 109 LEU A N 1
ATOM 823 C CA . LEU A 1 109 ? -10.058 4.841 -11.243 1.00 97.44 109 LEU A CA 1
ATOM 824 C C . LEU A 1 109 ? -9.485 6.260 -11.365 1.00 97.44 109 LEU A C 1
ATOM 826 O O . LEU A 1 109 ? -8.718 6.576 -12.271 1.00 97.44 109 LEU A O 1
ATOM 830 N N . GLN A 1 110 ? -9.823 7.134 -10.419 1.00 95.69 110 GLN A N 1
ATOM 831 C CA . GLN A 1 110 ? -9.296 8.498 -10.413 1.00 95.69 110 GLN A CA 1
ATOM 832 C C . GLN A 1 110 ? -7.803 8.492 -10.071 1.00 95.69 110 GLN A C 1
ATOM 834 O O . GLN A 1 110 ? -7.402 7.929 -9.053 1.00 95.69 110 GLN A O 1
ATOM 839 N N . ALA A 1 111 ? -6.980 9.178 -10.868 1.00 95.25 111 ALA A N 1
ATOM 840 C CA . ALA A 1 111 ? -5.533 9.249 -10.639 1.00 95.25 111 ALA A CA 1
ATOM 841 C C . ALA A 1 111 ? -5.176 9.797 -9.241 1.00 95.25 111 ALA A C 1
ATOM 843 O O . ALA A 1 111 ? -4.211 9.351 -8.628 1.00 95.25 111 ALA A O 1
ATOM 844 N N . SER A 1 112 ? -5.994 10.702 -8.692 1.00 96.25 112 SER A N 1
ATOM 845 C CA . SER A 1 112 ? -5.843 11.235 -7.328 1.00 96.25 112 SER A CA 1
ATOM 846 C C . SER A 1 112 ? -6.014 10.190 -6.220 1.00 96.25 112 SER A C 1
ATOM 848 O O . SER A 1 112 ? -5.647 10.448 -5.077 1.00 96.25 112 SER A O 1
ATOM 850 N N . SER A 1 113 ? -6.599 9.035 -6.535 1.00 94.56 113 SER A N 1
ATOM 851 C CA . SER A 1 113 ? -6.799 7.913 -5.616 1.00 94.56 113 SER A CA 1
ATOM 852 C C . SER A 1 113 ? -5.685 6.864 -5.712 1.00 94.56 113 SER A C 1
ATOM 854 O O . SER A 1 113 ? -5.736 5.864 -4.999 1.00 94.56 113 SER A O 1
ATOM 856 N N . ILE A 1 114 ? -4.683 7.076 -6.572 1.00 94.75 114 ILE A N 1
ATOM 857 C CA . ILE A 1 114 ? -3.552 6.168 -6.771 1.00 94.75 114 ILE A CA 1
ATOM 858 C C . ILE A 1 114 ? -2.308 6.763 -6.108 1.00 94.75 114 ILE A C 1
ATOM 860 O O . ILE A 1 114 ? -1.965 7.924 -6.318 1.00 94.75 114 ILE A O 1
ATOM 864 N N . ALA A 1 115 ? -1.597 5.946 -5.332 1.00 93.94 115 ALA A N 1
ATOM 865 C CA . ALA A 1 115 ? -0.310 6.300 -4.745 1.00 93.94 115 ALA A CA 1
ATOM 866 C C . ALA A 1 115 ? 0.745 5.249 -5.109 1.00 93.94 115 ALA A C 1
ATOM 868 O O . ALA A 1 115 ? 0.495 4.048 -5.010 1.00 93.94 115 ALA A O 1
ATOM 869 N N . VAL A 1 116 ? 1.937 5.705 -5.504 1.00 93.00 116 VAL A N 1
ATOM 870 C CA . VAL A 1 116 ? 3.084 4.845 -5.830 1.00 93.00 116 VAL A CA 1
ATOM 871 C C . VAL A 1 116 ? 4.125 4.966 -4.724 1.00 93.00 116 VAL A C 1
ATOM 873 O O . VAL A 1 116 ? 4.568 6.066 -4.403 1.00 93.00 116 VAL A O 1
ATOM 876 N N . PHE A 1 117 ? 4.542 3.832 -4.160 1.00 90.69 117 PHE A N 1
ATOM 877 C CA . PHE A 1 117 ? 5.567 3.771 -3.118 1.00 90.69 117 PHE A CA 1
ATOM 878 C C . PHE A 1 117 ? 6.815 3.050 -3.631 1.00 90.69 117 PHE A C 1
ATOM 880 O O . PHE A 1 117 ? 6.724 1.994 -4.253 1.00 90.69 117 PHE A O 1
ATOM 887 N N . THR A 1 118 ? 7.993 3.595 -3.325 1.00 87.31 118 THR A N 1
ATOM 888 C CA . THR A 1 118 ? 9.298 2.980 -3.604 1.00 87.31 118 THR A CA 1
ATOM 889 C C . THR A 1 118 ? 10.230 3.173 -2.403 1.00 87.31 118 THR A C 1
ATOM 891 O O . THR A 1 118 ? 10.177 4.223 -1.759 1.00 87.31 118 THR A O 1
ATOM 894 N N . PRO A 1 119 ? 11.085 2.190 -2.058 1.00 81.38 119 PRO A N 1
ATOM 895 C CA . PRO A 1 119 ? 12.064 2.347 -0.982 1.00 81.38 119 PRO A CA 1
ATOM 896 C C . PRO A 1 119 ? 13.271 3.209 -1.389 1.00 81.38 119 PRO A C 1
ATOM 898 O O . PRO A 1 119 ? 14.083 3.560 -0.531 1.00 81.38 119 PRO A O 1
ATOM 901 N N . TYR A 1 120 ? 13.422 3.518 -2.681 1.00 77.81 120 TYR A N 1
ATOM 902 C CA . TYR A 1 120 ? 14.532 4.306 -3.206 1.00 77.81 120 TYR A CA 1
ATOM 903 C C . TYR A 1 120 ? 14.190 5.794 -3.190 1.00 77.81 120 TYR A C 1
ATOM 905 O O . TYR A 1 120 ? 13.109 6.199 -3.612 1.00 77.81 120 TYR A O 1
ATOM 913 N N . LYS A 1 121 ? 15.132 6.605 -2.707 1.00 69.50 121 LYS A N 1
ATOM 914 C CA . LYS A 1 121 ? 15.103 8.054 -2.910 1.00 69.50 121 LYS A CA 1
ATOM 915 C C . LYS A 1 121 ? 15.719 8.331 -4.279 1.00 69.50 121 LYS A C 1
ATOM 917 O O . LYS A 1 121 ? 16.795 7.802 -4.547 1.00 69.50 121 LYS A O 1
ATOM 922 N N . PHE A 1 122 ? 15.020 9.102 -5.102 1.00 58.94 122 PHE A N 1
ATOM 923 C CA . PHE A 1 122 ? 15.559 9.680 -6.332 1.00 58.94 122 PHE A CA 1
ATOM 924 C C . PHE A 1 122 ? 16.117 11.072 -6.039 1.00 58.94 122 PHE A C 1
ATOM 926 O O . PHE A 1 122 ? 15.567 11.731 -5.121 1.00 58.94 122 PHE A O 1
#

pLDDT: mean 80.84, std 15.24, range [38.22, 98.19]